Protein AF-A0A554I7B8-F1 (afdb_monomer_lite)

pLDDT: mean 95.06, std 3.15, range [73.38, 98.38]

Foldseek 3Di:
DVVQLVVLLVQLVVLLVVLVVQVVCLLVVVDFADAPVSNVVSLVSNVVSLVSNVVVVCVVCVVVVVLLVPQPLSVQLVVLSVLLVVLSVQCVVLNVDRHPGGNVPDDPVSNVSVVVSSVSNVCSSVSNVVSVVVSVD

Structure (mmCIF, N/CA/C/O backbone):
data_AF-A0A554I7B8-F1
#
_entry.id   AF-A0A554I7B8-F1
#
loop_
_atom_site.group_PDB
_atom_site.id
_atom_site.type_symbol
_atom_site.label_atom_id
_atom_site.label_alt_id
_atom_site.label_comp_id
_atom_site.label_asym_id
_atom_site.label_entity_id
_atom_site.label_seq_id
_atom_site.pdbx_PDB_ins_code
_atom_site.Cartn_x
_atom_site.Cartn_y
_atom_site.Cartn_z
_atom_site.occupancy
_atom_site.B_iso_or_equiv
_atom_site.auth_seq_id
_atom_site.auth_comp_id
_atom_site.auth_asym_id
_atom_site.auth_atom_id
_atom_site.pdbx_PDB_model_num
ATOM 1 N N . MET A 1 1 ? 15.725 9.370 -10.302 1.00 91.69 1 MET A N 1
ATOM 2 C CA . MET A 1 1 ? 14.362 8.805 -10.159 1.00 91.69 1 MET A CA 1
ATOM 3 C C . MET A 1 1 ? 14.338 7.511 -9.365 1.00 91.69 1 MET A C 1
ATOM 5 O O . MET A 1 1 ? 13.540 7.430 -8.446 1.00 91.69 1 MET A O 1
ATOM 9 N N . PHE A 1 2 ? 15.234 6.553 -9.630 1.00 93.25 2 PHE A N 1
ATOM 10 C CA . PHE A 1 2 ? 15.284 5.285 -8.887 1.00 93.25 2 PHE A CA 1
ATOM 11 C C . PHE A 1 2 ? 15.361 5.458 -7.360 1.00 93.25 2 PHE A C 1
ATOM 13 O O . PHE A 1 2 ? 14.484 4.987 -6.650 1.00 93.25 2 PHE A O 1
ATOM 20 N N . TRP A 1 3 ? 16.338 6.216 -6.851 1.00 96.12 3 TRP A N 1
ATOM 21 C CA . TRP A 1 3 ? 16.478 6.429 -5.403 1.00 96.12 3 TRP A CA 1
ATOM 22 C C . TRP A 1 3 ? 15.266 7.103 -4.762 1.00 96.12 3 TRP A C 1
ATOM 24 O O . TRP A 1 3 ? 14.850 6.709 -3.680 1.00 96.12 3 TRP A O 1
ATOM 34 N N . VAL A 1 4 ? 14.658 8.069 -5.456 1.00 96.69 4 VAL A N 1
ATOM 35 C CA . VAL A 1 4 ? 13.427 8.719 -4.988 1.00 96.69 4 VAL A CA 1
ATOM 36 C C . VAL A 1 4 ? 12.298 7.692 -4.886 1.00 96.69 4 VAL A C 1
ATOM 38 O O . VAL A 1 4 ? 11.616 7.656 -3.872 1.00 96.69 4 VAL A O 1
ATOM 41 N N . HIS A 1 5 ? 12.160 6.802 -5.874 1.00 96.56 5 HIS A N 1
ATOM 42 C CA . HIS A 1 5 ? 11.180 5.714 -5.845 1.00 96.56 5 HIS A CA 1
ATOM 43 C C . HIS A 1 5 ? 11.390 4.777 -4.644 1.00 96.56 5 HIS A C 1
ATOM 45 O O . HIS A 1 5 ? 10.437 4.457 -3.941 1.00 96.56 5 HIS A O 1
ATOM 51 N N . ILE A 1 6 ? 12.638 4.385 -4.362 1.00 96.12 6 ILE A N 1
ATOM 52 C CA . ILE A 1 6 ? 12.968 3.527 -3.213 1.00 96.12 6 ILE A CA 1
ATOM 53 C C . ILE A 1 6 ? 12.687 4.231 -1.882 1.00 96.12 6 ILE A C 1
ATOM 55 O O . ILE A 1 6 ? 12.101 3.630 -0.985 1.00 96.12 6 ILE A O 1
ATOM 59 N N . ILE A 1 7 ? 13.036 5.512 -1.752 1.00 97.69 7 ILE A N 1
ATOM 60 C CA . ILE A 1 7 ? 12.723 6.295 -0.550 1.00 97.69 7 ILE A CA 1
ATOM 61 C C . ILE A 1 7 ? 11.205 6.400 -0.363 1.00 97.69 7 ILE A C 1
ATOM 63 O O . ILE A 1 7 ? 10.716 6.183 0.743 1.00 97.69 7 ILE A O 1
ATOM 67 N N . SER A 1 8 ? 10.446 6.667 -1.431 1.00 97.12 8 SER A N 1
ATOM 68 C CA . SER A 1 8 ? 8.979 6.682 -1.386 1.00 97.12 8 SER A CA 1
ATOM 69 C C . SER A 1 8 ? 8.393 5.322 -0.999 1.00 97.12 8 SER A C 1
ATOM 71 O O . SER A 1 8 ? 7.396 5.282 -0.277 1.00 97.12 8 SER A O 1
ATOM 73 N N . LEU A 1 9 ? 9.013 4.215 -1.424 1.00 96.62 9 LEU A N 1
ATOM 74 C CA . LEU A 1 9 ? 8.604 2.859 -1.052 1.00 96.62 9 LEU A CA 1
ATOM 75 C C . LEU A 1 9 ? 8.817 2.612 0.440 1.00 96.62 9 LEU A C 1
ATOM 77 O O . LEU A 1 9 ? 7.886 2.193 1.121 1.00 96.62 9 LEU A O 1
ATOM 81 N N . ILE A 1 10 ? 10.013 2.916 0.952 1.00 97.38 10 ILE A N 1
ATOM 82 C CA . ILE A 1 10 ? 10.348 2.767 2.375 1.00 97.38 10 ILE A CA 1
ATOM 83 C C . ILE A 1 10 ? 9.420 3.638 3.225 1.00 97.38 10 ILE A C 1
ATOM 85 O O . ILE A 1 10 ? 8.836 3.155 4.192 1.00 97.38 10 ILE A O 1
ATOM 89 N N . PHE A 1 11 ? 9.234 4.901 2.836 1.00 98.00 11 PHE A N 1
ATOM 90 C CA . PHE A 1 11 ? 8.318 5.820 3.503 1.00 98.00 11 PHE A CA 1
ATOM 91 C C . PHE A 1 11 ? 6.892 5.258 3.560 1.00 98.00 11 PHE A C 1
ATOM 93 O O . PHE A 1 11 ? 6.314 5.171 4.643 1.00 98.00 11 PHE A O 1
ATOM 100 N N . SER A 1 12 ? 6.349 4.822 2.418 1.00 97.06 12 SER A N 1
ATOM 101 C CA . SER A 1 12 ? 5.004 4.237 2.351 1.00 97.06 12 SER A CA 1
ATOM 102 C C . SER A 1 12 ? 4.909 2.994 3.234 1.00 97.06 12 SER A C 1
ATOM 104 O O . SER A 1 12 ? 3.985 2.886 4.033 1.00 97.06 12 SER A O 1
ATOM 106 N N . GLY A 1 13 ? 5.901 2.100 3.161 1.00 96.25 13 GLY A N 1
ATOM 107 C CA . GLY A 1 13 ? 5.981 0.894 3.984 1.00 96.25 13 GLY A CA 1
ATOM 108 C C . GLY A 1 13 ? 5.931 1.195 5.483 1.00 96.25 13 GLY A C 1
ATOM 109 O O . GLY A 1 13 ? 5.135 0.594 6.199 1.00 96.25 13 GLY A O 1
ATOM 110 N N . CYS A 1 14 ? 6.705 2.175 5.957 1.00 97.81 14 CYS A N 1
ATOM 111 C CA . CYS A 1 14 ? 6.686 2.602 7.359 1.00 97.81 14 CYS A CA 1
ATOM 112 C C . CYS A 1 14 ? 5.311 3.134 7.795 1.00 97.81 14 CYS A C 1
ATOM 114 O O . CYS A 1 14 ? 4.839 2.806 8.888 1.00 97.81 14 CYS A O 1
ATOM 116 N N . VAL A 1 15 ? 4.658 3.937 6.949 1.00 97.56 15 VAL A N 1
ATOM 117 C CA . VAL A 1 15 ? 3.312 4.470 7.215 1.00 97.56 15 VAL A CA 1
ATOM 1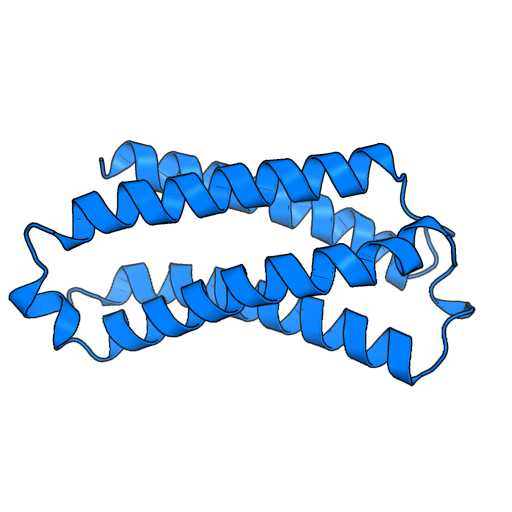18 C C . VAL A 1 15 ? 2.290 3.335 7.301 1.00 97.56 15 VAL A C 1
ATOM 120 O O . VAL A 1 15 ? 1.521 3.285 8.259 1.00 97.56 15 VAL A O 1
ATOM 123 N N . ILE A 1 16 ? 2.316 2.398 6.350 1.00 95.69 16 ILE A N 1
ATOM 124 C CA . ILE A 1 16 ? 1.386 1.262 6.286 1.00 95.69 16 ILE A CA 1
ATOM 125 C C . ILE A 1 16 ? 1.561 0.352 7.496 1.00 95.69 16 ILE A C 1
ATOM 127 O O . ILE A 1 16 ? 0.584 0.058 8.170 1.00 95.69 16 ILE A O 1
ATOM 131 N N . VAL A 1 17 ? 2.796 -0.031 7.836 1.00 96.25 17 VAL A N 1
ATOM 132 C CA . VAL A 1 17 ? 3.070 -0.872 9.015 1.00 96.25 17 VAL A CA 1
ATOM 133 C C . VAL A 1 17 ? 2.576 -0.199 10.298 1.00 96.25 17 VAL A C 1
ATOM 135 O O . VAL A 1 17 ? 2.004 -0.858 11.167 1.00 96.25 17 VAL A O 1
ATOM 138 N N . SER A 1 18 ? 2.744 1.121 10.411 1.00 96.88 18 SER A N 1
ATOM 139 C CA . SER A 1 18 ? 2.254 1.887 11.563 1.00 96.88 18 SER A CA 1
ATOM 140 C C . SER A 1 18 ? 0.722 1.914 11.636 1.00 96.88 18 SER A C 1
ATOM 142 O O . SER A 1 18 ? 0.152 1.756 12.719 1.00 96.88 18 SER A O 1
ATOM 144 N N . ALA A 1 19 ? 0.052 2.087 10.494 1.00 95.50 19 ALA A N 1
ATOM 145 C CA . ALA A 1 19 ? -1.404 2.069 10.395 1.00 95.50 19 ALA A CA 1
ATOM 146 C C . ALA A 1 19 ? -1.982 0.672 10.681 1.00 95.50 19 ALA A C 1
ATOM 148 O O . ALA A 1 19 ? -2.917 0.541 11.473 1.00 95.50 19 ALA A O 1
ATOM 149 N N . ASP A 1 20 ? -1.382 -0.373 10.109 1.00 94.81 20 ASP A N 1
ATOM 150 C CA . ASP A 1 20 ? -1.783 -1.768 10.295 1.00 94.81 20 ASP A CA 1
ATOM 151 C C . ASP A 1 20 ? -1.583 -2.215 11.742 1.00 94.81 20 ASP A C 1
ATOM 153 O O . ASP A 1 20 ? -2.424 -2.924 12.291 1.00 94.81 20 ASP A O 1
ATOM 157 N N . HIS A 1 21 ? -0.523 -1.756 12.412 1.00 95.56 21 HIS A N 1
ATOM 158 C CA . HIS A 1 21 ? -0.342 -2.006 13.839 1.00 95.56 21 HIS A CA 1
ATOM 159 C C . HIS A 1 21 ? -1.510 -1.445 14.668 1.00 95.56 21 HIS A C 1
ATOM 161 O O . HIS A 1 21 ? -2.054 -2.142 15.528 1.00 95.56 21 HIS A O 1
ATOM 167 N N . ASP A 1 22 ? -1.941 -0.208 14.397 1.00 95.06 22 ASP A N 1
ATOM 168 C CA . ASP A 1 22 ? -3.104 0.380 15.069 1.00 95.06 22 ASP A CA 1
ATOM 169 C C . ASP A 1 22 ? -4.398 -0.377 14.749 1.00 95.06 22 ASP A C 1
ATOM 171 O O . ASP A 1 22 ? -5.169 -0.677 15.667 1.00 95.06 22 ASP A O 1
ATOM 175 N N . ALA A 1 23 ? -4.609 -0.742 13.482 1.00 93.94 23 ALA A N 1
ATOM 176 C CA . ALA A 1 23 ? -5.755 -1.536 13.059 1.00 93.94 23 ALA A CA 1
ATOM 177 C C . ALA A 1 23 ? -5.782 -2.906 13.756 1.00 93.94 23 ALA A C 1
ATOM 179 O O . ALA A 1 23 ? -6.817 -3.305 14.280 1.00 93.94 23 ALA A O 1
ATOM 180 N N . LEU A 1 24 ? -4.645 -3.600 13.856 1.00 94.75 24 LEU A N 1
ATOM 181 C CA . LEU A 1 24 ? -4.527 -4.889 14.542 1.00 94.75 24 LEU A CA 1
ATOM 182 C C . LEU A 1 24 ? -4.833 -4.787 16.037 1.00 94.75 24 LEU A C 1
ATOM 184 O O . LEU A 1 24 ? -5.461 -5.689 16.594 1.00 94.75 24 LEU A O 1
ATOM 188 N N . LEU A 1 25 ? -4.411 -3.709 16.704 1.00 95.81 25 LEU A N 1
ATOM 189 C CA . LEU A 1 25 ? -4.769 -3.476 18.104 1.00 95.81 25 LEU A CA 1
ATOM 190 C C . LEU A 1 25 ? -6.281 -3.302 18.277 1.00 95.81 25 LEU A C 1
ATOM 192 O O . LEU A 1 25 ? -6.848 -3.858 19.216 1.00 95.81 25 LEU A O 1
ATOM 196 N N . TRP A 1 26 ? -6.934 -2.586 17.363 1.00 96.31 26 TRP A N 1
ATOM 197 C CA . TRP A 1 26 ? -8.387 -2.415 17.368 1.00 96.31 26 TRP A CA 1
ATOM 198 C C . TRP A 1 26 ? -9.139 -3.714 17.044 1.00 96.31 26 TRP A C 1
ATOM 200 O O . TRP A 1 26 ? -10.046 -4.096 17.779 1.00 96.31 26 TRP A O 1
ATOM 210 N N . LEU A 1 27 ? -8.702 -4.470 16.031 1.00 93.94 27 LEU A N 1
ATOM 211 C CA . LEU A 1 27 ? -9.268 -5.781 15.684 1.00 93.94 27 LEU A CA 1
ATOM 212 C C . LEU A 1 27 ? -9.184 -6.781 16.848 1.00 93.94 27 LEU A C 1
ATOM 214 O O . LEU A 1 27 ? -10.090 -7.586 17.049 1.00 93.94 27 LEU A O 1
ATOM 218 N N . ARG A 1 28 ? -8.102 -6.724 17.635 1.00 94.00 28 ARG A N 1
ATOM 219 C CA . ARG A 1 28 ? -7.900 -7.560 18.831 1.00 94.00 28 ARG A CA 1
ATOM 220 C C . ARG A 1 28 ? -8.681 -7.077 20.059 1.00 94.00 28 ARG A C 1
ATOM 222 O O . ARG A 1 28 ? -8.545 -7.688 21.114 1.00 94.00 28 ARG A O 1
ATOM 229 N N . GLY A 1 29 ? -9.424 -5.973 19.962 1.00 92.69 29 GLY A N 1
ATOM 230 C CA . GLY A 1 29 ? -10.123 -5.361 21.096 1.00 92.69 29 GLY A CA 1
ATOM 231 C C . GLY A 1 29 ? -9.195 -4.707 22.125 1.00 92.69 29 GLY A C 1
ATOM 232 O O . GLY A 1 29 ? -9.635 -4.367 23.214 1.00 92.69 29 GLY A O 1
ATOM 233 N N . LYS A 1 30 ? -7.906 -4.510 21.805 1.00 94.12 30 LYS A N 1
ATOM 234 C CA . LYS A 1 30 ? -6.964 -3.773 22.672 1.00 94.12 30 LYS A CA 1
ATOM 235 C C . LYS A 1 30 ? -7.159 -2.256 22.588 1.00 94.12 30 LYS A C 1
ATOM 237 O O . LYS A 1 30 ? -6.621 -1.524 23.414 1.00 94.12 30 LYS A O 1
ATOM 242 N N . LYS A 1 31 ? -7.885 -1.788 21.572 1.00 93.62 31 LYS A N 1
ATOM 243 C CA . LYS A 1 31 ? -8.368 -0.414 21.421 1.00 93.62 31 LYS A CA 1
ATOM 244 C C . LYS A 1 31 ? -9.852 -0.466 21.079 1.00 93.62 31 LYS A C 1
ATOM 246 O O . LYS A 1 31 ? -10.219 -1.155 20.132 1.00 93.62 31 LYS A O 1
ATOM 251 N N . GLU A 1 32 ? -10.671 0.283 21.810 1.00 93.31 32 GLU A N 1
ATOM 252 C CA . GLU A 1 32 ? -12.107 0.398 21.521 1.00 93.31 32 GLU A CA 1
ATOM 253 C C . GLU A 1 32 ? -12.348 1.141 20.206 1.00 93.31 32 GLU A C 1
ATOM 255 O O . GLU A 1 32 ? -13.116 0.693 19.367 1.00 93.31 32 GLU A O 1
ATOM 260 N N . THR A 1 33 ? -11.642 2.241 19.965 1.00 95.88 33 THR A N 1
ATOM 261 C CA . THR A 1 33 ? -11.720 2.997 18.709 1.00 95.88 33 THR A CA 1
ATOM 262 C C . THR A 1 33 ? -10.335 3.470 18.285 1.00 95.88 33 THR A C 1
ATOM 264 O O . THR A 1 33 ? -9.385 3.504 19.076 1.00 95.88 33 THR A O 1
ATOM 267 N N . LEU A 1 34 ? -10.197 3.814 17.007 1.00 95.19 34 LEU A N 1
ATOM 268 C CA . LEU A 1 34 ? -8.989 4.434 16.476 1.00 95.19 34 LEU A CA 1
ATOM 269 C C . LEU A 1 34 ? -9.054 5.955 16.606 1.00 95.19 34 LEU A C 1
ATOM 271 O O . LEU A 1 34 ? -10.096 6.569 16.389 1.00 95.19 34 LEU A O 1
ATOM 275 N N . ASN A 1 35 ? -7.910 6.574 16.910 1.00 96.19 35 ASN A N 1
ATOM 276 C CA . ASN A 1 35 ? -7.799 8.028 16.977 1.00 96.19 35 ASN A CA 1
ATOM 277 C C . ASN A 1 35 ? -8.053 8.641 15.578 1.00 96.19 35 ASN A C 1
ATOM 279 O O . ASN A 1 35 ? -7.288 8.340 14.655 1.00 96.19 35 ASN A O 1
ATOM 283 N N . PRO A 1 36 ? -9.068 9.513 15.414 1.00 95.12 36 PRO A N 1
ATOM 284 C CA . PRO A 1 36 ? -9.433 10.076 14.117 1.00 95.12 36 PRO A CA 1
ATOM 285 C C . PRO A 1 36 ? -8.299 10.807 13.402 1.00 95.12 36 PRO A C 1
ATOM 287 O O . PRO A 1 36 ? -8.060 10.541 12.226 1.00 95.12 36 PRO A O 1
ATOM 290 N N . SER A 1 37 ? -7.570 11.665 14.119 1.00 96.19 37 SER A N 1
ATOM 291 C CA . SER A 1 37 ? -6.474 12.460 13.560 1.00 96.19 37 SER A CA 1
ATOM 292 C C . SER A 1 37 ? -5.319 11.580 13.090 1.00 96.19 37 SER A C 1
ATOM 294 O O . SER A 1 37 ? -4.732 11.845 12.047 1.00 96.19 37 SER A O 1
ATOM 296 N N . ARG A 1 38 ? -5.005 10.497 13.817 1.00 96.00 38 ARG A N 1
ATOM 297 C CA . ARG A 1 38 ? -3.980 9.531 13.382 1.00 96.00 38 ARG A CA 1
ATOM 298 C C . ARG A 1 38 ? -4.409 8.755 12.144 1.00 96.00 38 ARG A C 1
ATOM 300 O O . ARG A 1 38 ? -3.601 8.580 11.240 1.00 96.00 38 ARG A O 1
ATOM 307 N N . VAL A 1 39 ? -5.660 8.298 12.100 1.00 96.06 39 VAL A N 1
ATOM 308 C CA . VAL A 1 39 ? -6.204 7.572 10.941 1.00 96.06 39 VAL A CA 1
ATOM 309 C C . VAL A 1 39 ? -6.184 8.457 9.696 1.00 96.06 39 VAL A C 1
ATOM 311 O O . VAL A 1 39 ? -5.745 8.013 8.639 1.00 96.06 39 VAL A O 1
ATOM 314 N N . GLU A 1 40 ? -6.609 9.713 9.825 1.00 95.88 40 GLU A N 1
ATOM 315 C CA . GLU A 1 40 ? -6.578 10.688 8.734 1.00 95.88 40 GLU A CA 1
ATOM 316 C C . GLU A 1 40 ? -5.146 11.009 8.295 1.00 95.88 40 GLU A C 1
ATOM 318 O O . GLU A 1 40 ? -4.850 10.965 7.102 1.00 95.88 40 GLU A O 1
ATOM 323 N N . LEU A 1 41 ? -4.233 11.228 9.246 1.00 97.06 41 LEU A N 1
ATOM 324 C CA . LEU A 1 41 ? -2.820 11.440 8.950 1.00 97.06 41 LEU A CA 1
ATOM 325 C C . LEU A 1 41 ? -2.232 10.262 8.167 1.00 97.06 41 LEU A C 1
ATOM 327 O O . LEU A 1 41 ? -1.635 10.471 7.117 1.00 97.06 41 LEU A O 1
ATOM 331 N N . PHE A 1 42 ? -2.419 9.021 8.627 1.00 97.00 42 PHE A N 1
ATOM 332 C CA . PHE A 1 42 ? -1.917 7.848 7.907 1.00 97.00 42 PHE A CA 1
ATOM 333 C C . PHE A 1 42 ? -2.543 7.701 6.525 1.00 97.00 42 PHE A C 1
ATOM 335 O O . PHE A 1 42 ? -1.840 7.337 5.584 1.00 97.00 42 PHE A O 1
ATOM 342 N N . HIS A 1 43 ? -3.829 8.020 6.376 1.00 96.25 43 HIS A N 1
ATOM 343 C CA . HIS A 1 43 ? -4.490 8.003 5.078 1.00 96.25 43 HIS A CA 1
ATOM 344 C C . HIS A 1 43 ? -3.851 9.004 4.104 1.00 96.25 43 HIS A C 1
ATOM 346 O O . HIS A 1 43 ? -3.489 8.631 2.988 1.00 96.25 43 HIS A O 1
ATOM 352 N N . ILE A 1 44 ? -3.630 10.245 4.549 1.00 97.56 44 ILE A N 1
ATOM 353 C CA . ILE A 1 44 ? -2.973 11.295 3.759 1.00 97.56 44 ILE A CA 1
ATOM 354 C C . ILE A 1 44 ? -1.532 10.900 3.420 1.00 97.56 44 ILE A C 1
ATOM 356 O O . ILE A 1 44 ? -1.135 10.964 2.259 1.00 97.56 44 ILE A O 1
ATOM 360 N N . LEU A 1 45 ? -0.747 10.448 4.403 1.00 98.12 45 LEU A N 1
ATOM 361 C CA . LEU A 1 45 ? 0.644 10.041 4.182 1.00 98.12 45 LEU A CA 1
ATOM 362 C C . LEU A 1 45 ? 0.743 8.842 3.227 1.00 98.12 45 LEU A C 1
ATOM 364 O O . LEU A 1 45 ? 1.634 8.814 2.379 1.00 98.12 45 LEU A O 1
ATOM 368 N N . THR A 1 46 ? -0.193 7.891 3.305 1.00 97.06 46 THR A N 1
ATOM 369 C CA . THR A 1 46 ? -0.269 6.761 2.365 1.00 97.06 46 THR A CA 1
ATOM 370 C C . THR A 1 46 ? -0.544 7.254 0.947 1.00 97.06 46 THR A C 1
ATOM 372 O O . THR A 1 46 ? 0.124 6.814 0.015 1.00 97.06 46 THR A O 1
ATOM 375 N N . TRP A 1 47 ? -1.464 8.207 0.768 1.00 98.06 47 TRP A N 1
ATOM 376 C CA . TRP A 1 47 ? -1.727 8.814 -0.540 1.00 98.06 47 TRP A CA 1
ATOM 377 C C . TRP A 1 47 ? -0.534 9.590 -1.087 1.00 98.06 47 TRP A C 1
ATOM 379 O O . TRP A 1 47 ? -0.226 9.462 -2.272 1.00 98.06 47 TRP A O 1
ATOM 389 N N . ILE A 1 48 ? 0.164 10.354 -0.245 1.00 98.31 48 ILE A N 1
ATOM 390 C CA . ILE A 1 48 ? 1.392 11.061 -0.632 1.00 98.31 48 ILE A CA 1
ATOM 391 C C . ILE A 1 48 ? 2.443 10.052 -1.108 1.00 98.31 48 ILE A C 1
ATOM 393 O O . ILE A 1 48 ? 3.000 10.208 -2.195 1.00 98.31 48 ILE A O 1
ATOM 397 N N . GLY A 1 49 ? 2.677 8.992 -0.331 1.00 97.75 49 GLY A N 1
ATOM 398 C CA . GLY A 1 49 ? 3.637 7.941 -0.660 1.00 97.75 49 GLY A CA 1
ATOM 399 C C . GLY A 1 49 ? 3.288 7.191 -1.948 1.00 97.75 49 GLY A C 1
ATOM 400 O O . GLY A 1 49 ? 4.126 7.076 -2.844 1.00 97.75 49 GLY A O 1
ATOM 401 N N . LEU A 1 50 ? 2.032 6.758 -2.091 1.00 97.69 50 LEU A N 1
ATOM 402 C CA . LEU A 1 50 ? 1.537 6.067 -3.282 1.00 97.69 50 LEU A CA 1
ATOM 403 C C . LEU A 1 50 ? 1.607 6.957 -4.530 1.00 97.69 50 LEU A C 1
ATOM 405 O O . LEU A 1 50 ? 2.053 6.509 -5.584 1.00 97.69 50 LEU A O 1
ATOM 409 N N . THR A 1 51 ? 1.237 8.233 -4.412 1.00 98.31 51 THR A N 1
ATOM 410 C CA . THR A 1 51 ? 1.325 9.194 -5.522 1.00 98.31 51 THR A CA 1
ATOM 411 C C . THR A 1 51 ? 2.777 9.412 -5.941 1.00 98.31 51 THR A C 1
ATOM 413 O O . THR A 1 51 ? 3.090 9.364 -7.131 1.00 98.31 51 THR A O 1
ATOM 416 N N . ALA A 1 52 ? 3.691 9.575 -4.980 1.00 98.19 52 ALA A N 1
ATOM 417 C CA . ALA A 1 52 ? 5.119 9.692 -5.262 1.00 98.19 52 ALA A CA 1
ATOM 418 C C . ALA A 1 52 ? 5.669 8.433 -5.956 1.00 98.19 52 ALA A C 1
ATOM 420 O O . ALA A 1 52 ? 6.426 8.548 -6.923 1.00 98.19 52 ALA A O 1
ATOM 421 N N . LEU A 1 53 ? 5.248 7.238 -5.528 1.00 98.00 53 LEU A N 1
ATOM 422 C CA . LEU A 1 53 ? 5.601 5.968 -6.169 1.00 98.00 53 LEU A CA 1
ATOM 423 C C . LEU A 1 53 ? 5.086 5.869 -7.605 1.00 98.00 53 LEU A C 1
ATOM 425 O O . LEU A 1 53 ? 5.835 5.437 -8.479 1.00 98.00 53 LEU A O 1
ATOM 429 N N . ILE A 1 54 ? 3.850 6.294 -7.869 1.00 98.19 54 ILE A N 1
ATOM 430 C CA . ILE A 1 54 ? 3.269 6.296 -9.218 1.00 98.19 54 ILE A CA 1
ATOM 431 C C . ILE A 1 54 ? 4.032 7.263 -10.127 1.00 98.19 54 ILE A C 1
ATOM 433 O O . ILE A 1 54 ? 4.452 6.871 -11.214 1.00 98.19 54 ILE A O 1
ATOM 437 N N . ILE A 1 55 ? 4.272 8.498 -9.675 1.00 98.38 55 ILE A N 1
ATOM 438 C CA . ILE A 1 55 ? 4.986 9.516 -10.461 1.00 98.38 55 ILE A CA 1
ATOM 439 C C . ILE A 1 55 ? 6.409 9.045 -10.768 1.00 98.38 55 ILE A C 1
ATOM 441 O O . ILE A 1 55 ? 6.824 8.996 -11.924 1.00 98.38 55 ILE A O 1
ATOM 445 N N . THR A 1 56 ? 7.167 8.658 -9.743 1.00 97.88 56 THR A N 1
ATOM 446 C CA . THR A 1 56 ? 8.550 8.197 -9.932 1.00 97.88 56 THR A CA 1
ATOM 447 C C . THR A 1 56 ? 8.616 6.897 -10.733 1.00 97.88 56 THR A C 1
ATOM 449 O O . THR A 1 56 ? 9.500 6.749 -11.575 1.00 97.88 56 THR A O 1
ATOM 452 N N . GLY A 1 57 ? 7.659 5.986 -10.536 1.00 96.81 57 GLY A N 1
ATOM 453 C CA . GLY A 1 57 ? 7.517 4.750 -11.301 1.00 96.81 57 GLY A CA 1
ATOM 454 C C . GLY A 1 57 ? 7.231 5.007 -12.778 1.00 96.81 57 GLY A C 1
ATOM 455 O O . GLY A 1 57 ? 7.820 4.348 -13.629 1.00 96.81 57 GLY A O 1
ATOM 456 N N . PHE A 1 58 ? 6.419 6.016 -13.103 1.00 97.62 58 PHE A N 1
ATOM 457 C CA . PHE A 1 58 ? 6.185 6.442 -14.482 1.00 97.62 58 PHE A CA 1
ATOM 458 C C . PHE A 1 58 ? 7.479 6.911 -15.163 1.00 97.62 58 PHE A C 1
ATOM 460 O O . PHE A 1 58 ? 7.775 6.487 -16.281 1.00 97.62 58 PHE A O 1
ATOM 467 N N . PHE A 1 59 ? 8.302 7.712 -14.478 1.00 97.88 59 PHE A N 1
ATOM 468 C CA . PHE A 1 59 ? 9.605 8.129 -15.013 1.00 97.88 59 PHE A CA 1
ATOM 469 C C . PHE A 1 59 ? 10.578 6.957 -15.212 1.00 97.88 59 PHE A C 1
ATOM 471 O O . PHE A 1 59 ? 11.390 6.999 -16.135 1.00 97.88 59 PHE A O 1
ATOM 478 N N . LEU A 1 60 ? 10.506 5.915 -14.377 1.00 95.25 60 LEU A N 1
ATOM 479 C CA . LEU A 1 60 ? 11.284 4.682 -14.562 1.00 95.25 60 LEU A CA 1
ATOM 480 C C . LEU A 1 60 ? 10.744 3.821 -15.714 1.00 95.25 60 LEU A C 1
ATOM 482 O O . LEU A 1 60 ? 11.518 3.207 -16.443 1.00 95.25 60 LEU A O 1
ATOM 486 N N . PHE A 1 61 ? 9.426 3.801 -15.899 1.00 96.12 61 PHE A N 1
ATOM 487 C CA . PHE A 1 61 ? 8.746 3.063 -16.958 1.00 96.12 61 PHE A CA 1
ATOM 488 C C . PHE A 1 61 ? 9.002 3.657 -18.348 1.00 96.12 61 PHE A C 1
ATOM 490 O O . PHE A 1 61 ? 9.271 2.918 -19.293 1.00 96.12 61 PHE A O 1
ATOM 497 N N . TYR A 1 62 ? 8.937 4.983 -18.484 1.00 96.94 62 TYR A N 1
ATOM 498 C CA . TYR A 1 62 ? 8.968 5.680 -19.772 1.00 96.94 62 TYR A CA 1
ATOM 499 C C . TYR A 1 62 ? 10.110 5.267 -20.730 1.00 96.94 62 TYR A C 1
ATOM 501 O O . TYR A 1 62 ? 9.813 5.000 -21.905 1.00 96.94 62 TYR A O 1
ATOM 509 N N . PRO A 1 63 ? 11.385 5.163 -20.290 1.00 96.25 63 PRO A N 1
ATOM 510 C CA . PRO A 1 63 ? 12.474 4.738 -21.173 1.00 96.25 63 PRO A CA 1
ATOM 511 C C . PRO A 1 63 ? 12.361 3.270 -21.614 1.00 96.25 63 PRO A C 1
ATOM 513 O O . PRO A 1 63 ? 12.727 2.951 -22.741 1.00 96.25 63 PRO A O 1
ATOM 516 N N . ALA A 1 64 ? 11.808 2.387 -20.777 1.00 94.44 64 ALA A N 1
ATOM 517 C CA . ALA A 1 64 ? 11.704 0.946 -21.034 1.00 94.44 64 ALA A CA 1
ATOM 518 C C . ALA A 1 64 ? 10.295 0.490 -21.470 1.00 94.44 64 ALA A C 1
ATOM 520 O O . ALA A 1 64 ? 10.026 -0.708 -21.572 1.00 94.44 64 ALA A O 1
ATOM 521 N N . ARG A 1 65 ? 9.381 1.426 -21.757 1.00 96.25 65 ARG A N 1
ATOM 522 C CA . ARG A 1 65 ? 7.946 1.158 -21.975 1.00 96.25 65 ARG A CA 1
ATOM 523 C C . ARG A 1 65 ? 7.649 0.070 -23.011 1.00 96.25 65 ARG A C 1
ATOM 525 O O . ARG A 1 65 ? 6.768 -0.752 -22.791 1.00 96.25 65 ARG A O 1
ATOM 532 N N . ASN A 1 66 ? 8.401 0.029 -24.114 1.00 95.31 66 ASN A N 1
ATOM 533 C CA . ASN A 1 66 ? 8.173 -0.925 -25.208 1.00 95.31 66 ASN A CA 1
ATOM 534 C C . ASN A 1 66 ? 8.418 -2.380 -24.781 1.00 95.31 66 ASN A C 1
ATOM 536 O O . ASN A 1 66 ? 7.796 -3.292 -25.325 1.00 95.31 66 ASN A O 1
ATOM 540 N N . PHE A 1 67 ? 9.324 -2.578 -23.821 1.00 94.69 67 PHE A N 1
ATOM 541 C CA . PHE A 1 67 ? 9.595 -3.867 -23.196 1.00 94.69 67 PHE A CA 1
ATOM 542 C C . PHE A 1 67 ? 8.581 -4.139 -22.078 1.00 94.69 67 PHE A C 1
ATOM 544 O O . PHE A 1 67 ? 7.898 -5.159 -22.090 1.00 94.69 67 PHE A O 1
ATOM 551 N N . LEU A 1 68 ? 8.413 -3.180 -21.163 1.00 94.56 68 LEU A N 1
ATOM 552 C CA . LEU A 1 68 ? 7.603 -3.353 -19.956 1.00 94.56 68 LEU A CA 1
ATOM 553 C C . LEU A 1 68 ? 6.120 -3.613 -20.245 1.00 94.56 68 LEU A C 1
ATOM 555 O O . LEU A 1 68 ? 5.535 -4.477 -19.607 1.00 94.56 68 LEU A O 1
ATOM 559 N N . ILE A 1 69 ? 5.513 -2.950 -21.237 1.00 95.31 69 ILE A N 1
ATOM 560 C CA . ILE A 1 69 ? 4.094 -3.173 -21.590 1.00 95.31 69 ILE A CA 1
ATOM 561 C C . ILE A 1 69 ? 3.832 -4.627 -22.023 1.00 95.31 69 ILE A C 1
ATOM 563 O O . ILE A 1 69 ? 2.716 -5.118 -21.883 1.00 95.31 69 ILE A O 1
ATOM 567 N N . LYS A 1 70 ? 4.850 -5.326 -22.538 1.00 95.50 70 LYS A N 1
ATOM 568 C CA . LYS A 1 70 ? 4.739 -6.724 -22.975 1.00 95.50 70 LYS A CA 1
ATOM 569 C C . LYS A 1 70 ? 5.058 -7.726 -21.864 1.00 95.50 70 LYS A C 1
ATOM 571 O O . LYS A 1 70 ? 4.796 -8.909 -22.049 1.00 95.50 70 LYS A O 1
ATOM 576 N N . SER A 1 71 ? 5.619 -7.278 -20.739 1.00 95.44 71 SER A N 1
ATOM 577 C CA . SER A 1 71 ? 5.980 -8.144 -19.615 1.00 95.44 71 SER A CA 1
ATOM 578 C C . SER A 1 71 ? 4.733 -8.495 -18.791 1.00 95.44 71 SER A C 1
ATOM 580 O O . SER A 1 71 ? 4.122 -7.597 -18.199 1.00 95.44 71 SER A O 1
ATOM 582 N N . PRO A 1 72 ? 4.353 -9.785 -18.680 1.00 95.62 72 PRO A N 1
ATOM 583 C CA . PRO A 1 72 ? 3.241 -10.203 -17.825 1.00 95.62 72 PRO A CA 1
ATOM 584 C C . PRO A 1 72 ? 3.449 -9.815 -16.357 1.00 95.62 72 PRO A C 1
ATOM 586 O O . PRO A 1 72 ? 2.495 -9.462 -15.665 1.00 95.62 72 PRO A O 1
ATOM 589 N N . ILE A 1 73 ? 4.703 -9.818 -15.893 1.00 96.12 73 ILE A N 1
ATOM 590 C CA . ILE A 1 73 ? 5.072 -9.447 -14.522 1.00 96.12 73 ILE A CA 1
ATOM 591 C C . ILE A 1 73 ? 4.835 -7.950 -14.295 1.00 96.12 73 ILE A C 1
ATOM 593 O O . ILE A 1 73 ? 4.288 -7.560 -13.262 1.00 96.12 73 ILE A O 1
ATOM 597 N N . PHE A 1 74 ? 5.170 -7.103 -15.275 1.00 96.31 74 PHE A N 1
ATOM 598 C CA . PHE A 1 74 ? 4.856 -5.676 -15.205 1.00 96.31 74 PHE A CA 1
ATOM 599 C C . PHE A 1 74 ? 3.342 -5.429 -15.185 1.00 96.31 74 PHE A C 1
ATOM 601 O O . PHE A 1 74 ? 2.867 -4.637 -14.372 1.00 96.31 74 PHE A O 1
ATOM 608 N N . ILE A 1 75 ? 2.568 -6.137 -16.015 1.00 96.25 75 ILE A N 1
ATOM 609 C CA . ILE A 1 75 ? 1.099 -6.036 -16.015 1.00 96.25 75 ILE A CA 1
ATOM 610 C C . ILE A 1 75 ? 0.533 -6.427 -14.644 1.00 96.25 75 ILE A C 1
ATOM 612 O O . ILE A 1 75 ? -0.271 -5.686 -14.079 1.00 96.25 75 ILE A O 1
ATOM 616 N N . LEU A 1 76 ? 0.995 -7.541 -14.069 1.00 96.94 76 LEU A N 1
ATOM 617 C CA . LEU A 1 76 ? 0.589 -7.981 -12.734 1.00 96.94 76 LEU A CA 1
ATOM 618 C C . LEU A 1 76 ? 0.925 -6.936 -11.659 1.00 96.94 76 LEU A C 1
ATOM 620 O O . LEU A 1 76 ? 0.080 -6.621 -10.819 1.00 96.94 76 LEU A O 1
ATOM 624 N N . LYS A 1 77 ? 2.119 -6.331 -11.716 1.00 96.81 77 LYS A N 1
ATOM 625 C CA . LYS A 1 77 ? 2.493 -5.216 -10.834 1.00 96.81 77 LYS A CA 1
ATOM 626 C C . LYS A 1 77 ? 1.510 -4.051 -10.950 1.00 96.81 77 LYS A C 1
ATOM 628 O O . LYS A 1 77 ? 1.075 -3.514 -9.934 1.00 96.81 77 LYS A O 1
ATOM 633 N N . MET A 1 78 ? 1.137 -3.670 -12.171 1.00 97.88 78 MET A N 1
ATOM 634 C CA . MET A 1 78 ? 0.191 -2.576 -12.402 1.00 97.88 78 MET A CA 1
ATOM 635 C C . MET A 1 78 ? -1.222 -2.901 -11.905 1.00 97.88 78 MET A C 1
ATOM 637 O O . MET A 1 78 ? -1.901 -2.000 -11.416 1.00 97.88 78 MET A O 1
ATOM 641 N N . ILE A 1 79 ? -1.644 -4.170 -11.941 1.00 98.00 79 ILE A N 1
ATOM 642 C CA . ILE A 1 79 ? -2.900 -4.618 -11.318 1.00 98.00 79 ILE A CA 1
ATOM 643 C C . ILE A 1 79 ? -2.850 -4.404 -9.802 1.00 98.00 79 ILE A C 1
ATOM 645 O O . ILE A 1 79 ? -3.783 -3.827 -9.247 1.00 98.00 79 ILE A O 1
ATOM 649 N N . PHE A 1 80 ? -1.760 -4.784 -9.128 1.00 98.19 80 PHE A N 1
ATOM 650 C CA . PHE A 1 80 ? -1.610 -4.509 -7.694 1.00 98.19 80 PHE A CA 1
ATOM 651 C C . PHE A 1 80 ? -1.650 -3.009 -7.387 1.00 98.19 80 PHE A C 1
ATOM 653 O O . PHE A 1 80 ? -2.349 -2.594 -6.466 1.00 98.19 80 PHE A O 1
ATOM 660 N N . VAL A 1 81 ? -0.967 -2.178 -8.182 1.00 97.94 81 VAL A N 1
ATOM 661 C CA . VAL A 1 81 ? -1.023 -0.714 -8.028 1.00 97.94 81 VAL A CA 1
ATOM 662 C C . VAL A 1 81 ? -2.454 -0.193 -8.204 1.00 97.94 81 VAL A C 1
ATOM 664 O O . VAL A 1 81 ? -2.904 0.627 -7.407 1.00 97.94 81 VAL A O 1
ATOM 667 N N . ALA A 1 82 ? -3.200 -0.695 -9.190 1.00 98.12 82 ALA A N 1
ATOM 668 C CA . ALA A 1 82 ? -4.598 -0.319 -9.396 1.00 98.12 82 ALA A CA 1
ATOM 669 C C . ALA A 1 82 ? -5.491 -0.729 -8.211 1.00 98.12 82 ALA A C 1
ATOM 671 O O . ALA A 1 82 ? -6.320 0.067 -7.766 1.00 98.12 82 ALA A O 1
ATOM 672 N N . ILE A 1 83 ? -5.284 -1.929 -7.654 1.00 98.19 83 ILE A N 1
ATOM 673 C CA . ILE A 1 83 ? -5.983 -2.388 -6.446 1.00 98.19 83 ILE A CA 1
ATOM 674 C C . ILE A 1 83 ? -5.653 -1.480 -5.258 1.00 98.19 83 ILE A C 1
ATOM 676 O O . ILE A 1 83 ? -6.567 -1.108 -4.531 1.00 98.19 83 ILE A O 1
ATOM 680 N N . LEU A 1 84 ? -4.393 -1.071 -5.072 1.00 97.88 84 LEU A N 1
ATOM 681 C CA . LEU A 1 84 ? -4.002 -0.149 -3.998 1.00 97.88 84 LEU A CA 1
ATOM 682 C C . LEU A 1 84 ? -4.702 1.206 -4.112 1.00 97.88 84 LEU A C 1
ATOM 684 O O . LEU A 1 84 ? -5.235 1.703 -3.121 1.00 97.88 84 LEU A O 1
ATOM 688 N N . VAL A 1 85 ? -4.743 1.779 -5.317 1.00 97.88 85 VAL A N 1
ATOM 689 C CA . VAL A 1 85 ? -5.439 3.046 -5.585 1.00 97.88 85 VAL A CA 1
ATOM 690 C C . VAL A 1 85 ? -6.934 2.907 -5.287 1.00 97.88 85 VAL A C 1
ATOM 692 O O . VAL A 1 85 ? -7.487 3.708 -4.535 1.00 97.88 85 VAL A O 1
ATOM 695 N N . GLY A 1 86 ? -7.584 1.863 -5.811 1.00 97.38 86 GLY A N 1
ATOM 696 C CA . GLY A 1 86 ? -9.002 1.593 -5.556 1.00 97.38 86 GLY A CA 1
ATOM 697 C C . GLY A 1 86 ? -9.300 1.365 -4.071 1.00 97.38 86 GLY A C 1
ATOM 698 O O . GLY A 1 86 ? -10.229 1.954 -3.515 1.00 97.38 86 GLY A O 1
ATOM 699 N N . ASN A 1 87 ? -8.469 0.567 -3.400 1.00 96.31 87 ASN A N 1
ATOM 700 C CA . ASN A 1 87 ? -8.601 0.279 -1.978 1.00 96.31 87 ASN A CA 1
ATOM 701 C C . ASN A 1 87 ? -8.388 1.528 -1.113 1.00 96.31 87 ASN A C 1
ATOM 703 O O . ASN A 1 87 ? -9.039 1.652 -0.081 1.00 96.31 87 ASN A O 1
ATOM 707 N N . GLY A 1 88 ? -7.551 2.476 -1.548 1.00 94.88 88 GLY A N 1
ATOM 708 C CA . GLY A 1 88 ? -7.401 3.786 -0.914 1.00 94.88 88 GLY A CA 1
ATOM 709 C C . GLY A 1 88 ? -8.737 4.523 -0.782 1.00 94.88 88 GLY A C 1
ATOM 710 O O . GLY A 1 88 ? -9.080 4.999 0.298 1.00 94.88 88 GLY A O 1
ATOM 711 N N . PHE A 1 89 ? -9.555 4.549 -1.835 1.00 96.06 89 PHE A N 1
ATOM 712 C CA . PHE A 1 89 ? -10.890 5.155 -1.763 1.00 96.06 89 PHE A CA 1
ATOM 713 C C . PHE A 1 89 ? -11.841 4.370 -0.851 1.00 96.06 89 PHE A C 1
ATOM 715 O O . PHE A 1 89 ? -12.554 4.959 -0.034 1.00 96.06 89 PHE A O 1
ATOM 722 N N . VAL A 1 90 ? -11.819 3.037 -0.943 1.00 94.88 90 VAL A N 1
ATOM 723 C CA . VAL A 1 90 ? -12.674 2.161 -0.127 1.00 94.88 90 VAL A CA 1
ATOM 724 C C . VAL A 1 90 ? -12.365 2.329 1.361 1.00 94.88 90 VAL A C 1
ATOM 726 O O . VAL A 1 90 ? -13.270 2.631 2.142 1.00 94.88 90 VAL A O 1
ATOM 729 N N . ILE A 1 91 ? -11.095 2.218 1.763 1.00 92.56 91 ILE A N 1
ATOM 730 C CA . ILE A 1 91 ? -10.696 2.352 3.167 1.00 92.56 91 ILE A CA 1
ATOM 731 C C . ILE A 1 91 ? -10.957 3.763 3.697 1.00 92.56 91 ILE A C 1
ATOM 733 O O . ILE A 1 91 ? -11.298 3.906 4.867 1.00 92.56 91 ILE A O 1
ATOM 737 N N . GLY A 1 92 ? -10.886 4.797 2.849 1.00 90.38 92 GLY A N 1
ATOM 738 C CA . GLY A 1 92 ? -11.276 6.160 3.211 1.00 90.38 92 GLY A CA 1
ATOM 739 C C . GLY A 1 92 ? -12.691 6.209 3.797 1.00 90.38 92 GLY A C 1
ATOM 740 O O . GLY A 1 92 ? -12.884 6.722 4.901 1.00 90.38 92 GLY A O 1
ATOM 741 N N . SER A 1 93 ? -13.657 5.573 3.126 1.00 90.50 93 SER A N 1
ATOM 742 C CA . SER A 1 93 ? -15.046 5.489 3.607 1.00 90.50 93 SER A CA 1
ATOM 743 C C . SER A 1 93 ? -15.217 4.544 4.806 1.00 90.50 93 SER A C 1
ATOM 745 O O . SER A 1 93 ? -15.852 4.906 5.798 1.00 90.50 93 SER A O 1
ATOM 747 N N . LEU A 1 94 ? -14.595 3.359 4.770 1.00 92.38 94 LEU A N 1
ATOM 748 C CA . LEU A 1 94 ? -14.699 2.368 5.846 1.00 92.38 94 LEU A CA 1
ATOM 749 C C . LEU A 1 94 ? -14.018 2.821 7.146 1.00 92.38 94 LEU A C 1
ATOM 751 O O . LEU A 1 94 ? -14.438 2.423 8.233 1.00 92.38 94 LEU A O 1
ATOM 755 N N . SER A 1 95 ? -13.003 3.684 7.069 1.00 91.81 95 SER A N 1
ATOM 756 C CA . SER A 1 95 ? -12.244 4.159 8.233 1.00 91.81 95 SER A CA 1
ATOM 757 C C . SER A 1 95 ? -13.114 4.882 9.265 1.00 91.81 95 SER A C 1
ATOM 759 O O . SER A 1 95 ? -12.804 4.860 10.456 1.00 91.81 95 SER A O 1
ATOM 761 N N . HIS A 1 96 ? -14.234 5.488 8.846 1.00 91.81 96 HIS A N 1
ATOM 762 C CA . HIS A 1 96 ? -15.191 6.113 9.761 1.00 91.81 96 HIS A CA 1
ATOM 763 C C . HIS A 1 96 ? -15.743 5.121 10.795 1.00 91.81 96 HIS A C 1
ATOM 765 O O . HIS A 1 96 ? -15.956 5.482 11.954 1.00 91.81 96 HIS A O 1
ATOM 771 N N . ILE A 1 97 ? -15.907 3.854 1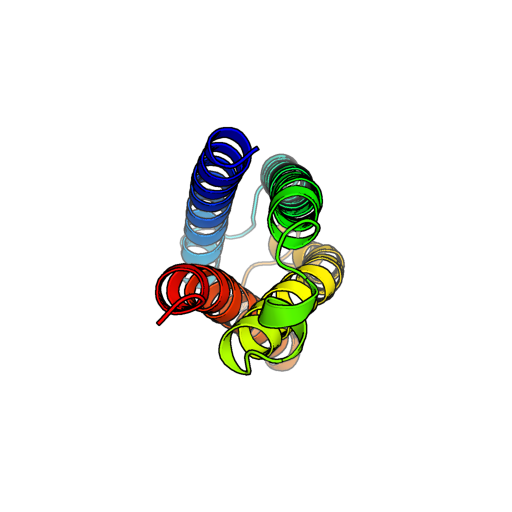0.408 1.00 92.50 97 ILE A N 1
ATOM 772 C CA . ILE A 1 97 ? -16.385 2.785 11.288 1.00 92.50 97 ILE A CA 1
ATOM 773 C C . ILE A 1 97 ? -15.403 2.569 12.443 1.00 92.50 97 ILE A C 1
ATOM 775 O O . ILE A 1 97 ? -15.800 2.626 13.603 1.00 92.50 97 ILE A O 1
ATOM 779 N N . ALA A 1 98 ? -14.116 2.402 12.132 1.00 91.19 98 ALA A N 1
ATOM 780 C CA . ALA A 1 98 ? -13.079 2.149 13.133 1.00 91.19 98 ALA A CA 1
ATOM 781 C C . ALA A 1 98 ? -12.814 3.354 14.057 1.00 91.19 98 ALA A C 1
ATOM 783 O O . ALA A 1 98 ? -12.332 3.189 15.177 1.00 91.19 98 ALA A O 1
ATOM 784 N N . LYS A 1 99 ? -13.145 4.573 13.608 1.00 93.62 99 LYS A N 1
ATOM 785 C CA . LYS A 1 99 ? -13.042 5.806 14.409 1.00 93.62 99 LYS A CA 1
ATOM 786 C C . LYS A 1 99 ? -14.165 5.964 15.439 1.00 93.62 99 LYS A C 1
ATOM 788 O O . LYS A 1 99 ? -13.984 6.669 16.424 1.00 93.62 99 LYS A O 1
ATOM 793 N N . THR A 1 100 ? -15.321 5.345 15.205 1.00 93.94 100 THR A N 1
ATOM 794 C CA . THR A 1 100 ? -16.550 5.600 15.981 1.00 93.94 100 THR A CA 1
ATOM 795 C C . THR A 1 100 ? -17.047 4.393 16.763 1.00 93.94 100 THR A C 1
ATOM 797 O O . THR A 1 100 ? -17.785 4.562 17.730 1.00 93.94 100 THR A O 1
ATOM 800 N N . ARG A 1 101 ? -16.663 3.176 16.364 1.00 94.50 101 ARG A N 1
ATOM 801 C CA . ARG A 1 101 ? -17.193 1.928 16.918 1.00 94.50 101 ARG A CA 1
ATOM 802 C C . ARG A 1 101 ? -16.088 0.920 17.202 1.00 94.50 101 ARG A C 1
ATOM 804 O O . ARG A 1 101 ? -15.077 0.862 16.499 1.00 94.50 101 ARG A O 1
ATOM 811 N N . SER A 1 102 ? -16.326 0.082 18.203 1.00 94.56 102 SER A N 1
ATOM 812 C CA . SER A 1 102 ? -15.457 -1.044 18.523 1.00 94.56 102 SER A CA 1
ATOM 813 C C . SER A 1 102 ? -15.686 -2.221 17.599 1.00 94.56 102 SER A C 1
ATOM 815 O O . SER A 1 102 ? -16.802 -2.455 17.130 1.00 94.56 102 SER A O 1
ATOM 817 N N . PHE A 1 103 ? -14.627 -2.984 17.329 1.00 92.25 103 PHE A N 1
ATOM 818 C CA . PHE A 1 103 ? -14.695 -4.102 16.390 1.00 92.25 103 PHE A CA 1
ATOM 819 C C . PHE A 1 103 ? -15.730 -5.163 16.811 1.00 92.25 103 PHE A C 1
ATOM 821 O O . PHE A 1 103 ? -16.450 -5.714 15.971 1.00 92.25 103 PHE A O 1
ATOM 828 N N . SER A 1 104 ? -15.868 -5.402 18.119 1.00 92.00 104 SER A N 1
ATOM 829 C CA . SER A 1 104 ? -16.846 -6.331 18.703 1.00 92.00 104 SER A CA 1
ATOM 830 C C . SER A 1 104 ? -18.301 -5.889 18.506 1.00 92.00 104 SER A C 1
ATOM 832 O O . SER A 1 104 ? -19.185 -6.743 18.461 1.00 92.00 104 SER A O 1
ATOM 834 N N . SER A 1 105 ? -18.553 -4.591 18.317 1.00 94.12 105 SER A N 1
ATOM 835 C CA . SER A 1 105 ? -19.895 -4.044 18.069 1.00 94.12 105 SER A CA 1
ATOM 836 C C . SER A 1 105 ? -20.336 -4.105 16.600 1.00 94.12 105 SER A C 1
ATOM 838 O O . SER A 1 105 ? -21.503 -3.870 16.295 1.00 94.12 105 SER A O 1
ATOM 840 N N . LEU A 1 106 ? -19.423 -4.425 15.675 1.00 94.25 106 LEU A N 1
ATOM 841 C CA . LEU A 1 106 ? -19.709 -4.389 14.239 1.00 94.25 106 LEU A CA 1
ATOM 842 C C . LEU A 1 106 ? -20.559 -5.561 13.763 1.00 94.25 106 LEU A C 1
ATOM 844 O O . LEU A 1 106 ? -20.388 -6.696 14.221 1.00 94.25 106 LEU A O 1
ATOM 848 N N . GLN A 1 107 ? -21.391 -5.299 12.755 1.00 94.56 107 GLN A N 1
ATOM 849 C CA . GLN A 1 107 ? -22.120 -6.340 12.042 1.00 94.56 107 GLN A CA 1
ATOM 850 C C . GLN A 1 107 ? -21.160 -7.199 11.209 1.00 94.56 107 GLN A C 1
ATOM 852 O O . GLN A 1 107 ? -20.106 -6.744 10.758 1.00 94.56 107 GLN A O 1
ATOM 857 N N . LYS A 1 108 ? -21.542 -8.456 10.944 1.00 92.69 108 LYS A N 1
ATOM 858 C CA . LYS A 1 108 ? -20.706 -9.410 10.193 1.00 92.69 108 LYS A CA 1
ATOM 859 C C . LYS A 1 108 ? -20.265 -8.860 8.829 1.00 92.69 108 LYS A C 1
ATOM 861 O O . LYS A 1 108 ? -19.106 -9.032 8.466 1.00 92.69 108 LYS A O 1
ATOM 866 N N . GLY A 1 109 ? -21.153 -8.167 8.110 1.00 92.94 109 GLY A N 1
ATOM 867 C CA . GLY A 1 109 ? -20.837 -7.556 6.813 1.00 92.94 109 GLY A CA 1
ATOM 868 C C . GLY A 1 109 ? -19.757 -6.473 6.899 1.00 92.94 109 GLY A C 1
ATOM 869 O O . GLY A 1 109 ? -18.819 -6.480 6.109 1.00 92.94 109 G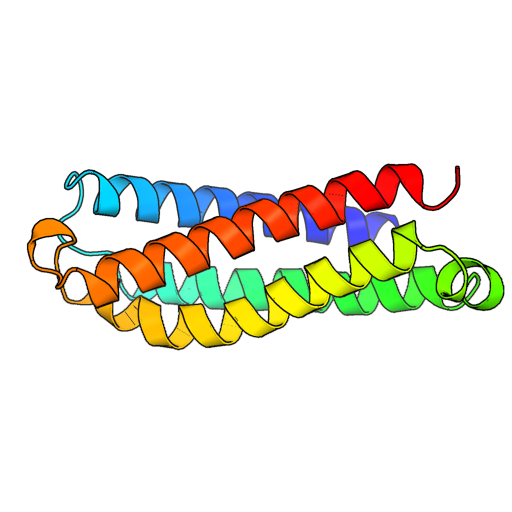LY A O 1
ATOM 870 N N . GLU A 1 110 ? -19.830 -5.601 7.907 1.00 93.12 110 GLU A N 1
ATOM 871 C CA . GLU A 1 110 ? -18.848 -4.529 8.129 1.00 93.12 110 GLU A CA 1
ATOM 872 C C . GLU A 1 110 ? -17.466 -5.099 8.470 1.00 93.12 110 GLU A C 1
ATOM 874 O O . GLU A 1 110 ? -16.451 -4.640 7.945 1.00 93.12 110 GLU A O 1
ATOM 879 N N . ARG A 1 111 ? -17.425 -6.150 9.302 1.00 93.38 111 ARG A N 1
ATOM 880 C CA . ARG A 1 111 ? -16.177 -6.854 9.636 1.00 93.38 111 ARG A CA 1
ATOM 881 C C . ARG A 1 111 ? -15.538 -7.475 8.402 1.00 93.38 111 ARG A C 1
ATOM 883 O O . ARG A 1 111 ? -14.337 -7.328 8.206 1.00 93.38 111 ARG A O 1
ATOM 890 N N . VAL A 1 112 ? -16.336 -8.153 7.575 1.00 93.69 112 VAL A N 1
ATOM 891 C CA . VAL A 1 112 ? -15.858 -8.785 6.339 1.00 93.69 112 VAL A CA 1
ATOM 892 C C . VAL A 1 112 ? -15.324 -7.733 5.368 1.00 93.69 112 VAL A C 1
ATOM 894 O O . VAL A 1 112 ? -14.231 -7.914 4.842 1.00 93.69 112 VAL A O 1
ATOM 897 N N . ALA A 1 113 ? -16.027 -6.613 5.182 1.00 93.94 113 ALA A N 1
ATOM 898 C CA . ALA A 1 113 ? -15.578 -5.532 4.306 1.00 93.94 113 ALA A CA 1
ATOM 899 C C . ALA A 1 113 ? -14.223 -4.948 4.746 1.00 93.94 113 ALA A C 1
ATOM 901 O O . ALA A 1 113 ? -13.310 -4.821 3.930 1.00 93.94 113 ALA A O 1
ATOM 902 N N . LEU A 1 114 ? -14.064 -4.655 6.041 1.00 93.56 114 LEU A N 1
ATOM 903 C CA . LEU A 1 114 ? -12.801 -4.166 6.603 1.00 93.56 114 LEU A CA 1
ATOM 904 C C . LEU A 1 114 ? -11.667 -5.185 6.451 1.00 93.56 114 LEU A C 1
ATOM 906 O O . LEU A 1 114 ? -10.550 -4.817 6.094 1.00 93.56 114 LEU A O 1
ATOM 910 N N . PHE A 1 115 ? -11.956 -6.465 6.690 1.00 93.06 115 PHE A N 1
ATOM 911 C CA . PHE A 1 115 ? -10.958 -7.526 6.596 1.00 93.06 115 PHE A CA 1
ATOM 912 C C . PHE A 1 115 ? -10.496 -7.752 5.153 1.00 93.06 115 PHE A C 1
ATOM 914 O O . PHE A 1 115 ? -9.298 -7.843 4.902 1.00 93.06 115 PHE A O 1
ATOM 921 N N . ILE A 1 116 ? -11.430 -7.788 4.195 1.00 94.50 116 ILE A N 1
ATOM 922 C CA . ILE A 1 116 ? -11.118 -7.914 2.765 1.00 94.50 116 ILE A CA 1
ATOM 923 C C . ILE A 1 116 ? -10.311 -6.705 2.291 1.00 94.50 116 ILE A C 1
ATOM 925 O O . ILE A 1 116 ? -9.299 -6.883 1.619 1.00 94.50 116 ILE A O 1
ATOM 929 N N . SER A 1 117 ? -10.715 -5.488 2.665 1.00 94.56 117 SER A N 1
ATOM 930 C CA . SER A 1 117 ? -9.989 -4.266 2.302 1.00 94.56 117 SER A CA 1
ATOM 931 C C . SER A 1 117 ? -8.558 -4.267 2.854 1.00 94.56 117 SER A C 1
ATOM 933 O O . SER A 1 117 ? -7.612 -3.968 2.121 1.00 94.56 117 SER A O 1
ATOM 935 N N . GLY A 1 118 ? -8.374 -4.677 4.114 1.00 93.44 118 GLY A N 1
ATOM 936 C CA . GLY A 1 118 ? -7.048 -4.852 4.711 1.00 93.44 118 GLY A CA 1
ATOM 937 C C . GLY A 1 118 ? -6.213 -5.902 3.972 1.00 93.44 118 GLY A C 1
ATOM 938 O O . GLY A 1 118 ? -5.099 -5.613 3.543 1.00 93.44 118 GLY A O 1
ATOM 939 N N . ALA A 1 119 ? -6.774 -7.092 3.739 1.00 94.06 119 ALA A N 1
ATOM 940 C CA . ALA A 1 119 ? -6.081 -8.185 3.059 1.00 94.06 119 ALA A CA 1
ATOM 941 C C . ALA A 1 119 ? -5.662 -7.821 1.625 1.00 94.06 119 ALA A C 1
ATOM 943 O O . ALA A 1 119 ? -4.519 -8.070 1.240 1.00 94.06 119 ALA A O 1
ATOM 944 N N . LEU A 1 120 ? -6.551 -7.189 0.847 1.00 95.62 120 LEU A N 1
ATOM 945 C CA . LEU A 1 120 ? -6.240 -6.710 -0.502 1.00 95.62 120 LEU A CA 1
ATOM 946 C C . LEU A 1 120 ? -5.109 -5.680 -0.486 1.00 95.62 120 LEU A C 1
ATOM 948 O O . LEU A 1 120 ? -4.228 -5.745 -1.344 1.00 95.62 120 LEU A O 1
ATOM 952 N N . SER A 1 121 ? -5.101 -4.769 0.493 1.00 94.81 121 SER A N 1
ATOM 953 C CA . SER A 1 121 ? -4.012 -3.806 0.684 1.00 94.81 121 SER A CA 1
ATOM 954 C C . SER A 1 121 ? -2.678 -4.514 0.916 1.00 94.81 121 SER A C 1
ATOM 956 O O . SER A 1 121 ? -1.725 -4.298 0.170 1.00 94.81 121 SER A O 1
ATOM 958 N N . THR A 1 122 ? -2.616 -5.407 1.911 1.00 94.56 122 THR A N 1
ATOM 959 C CA . THR A 1 122 ? -1.386 -6.115 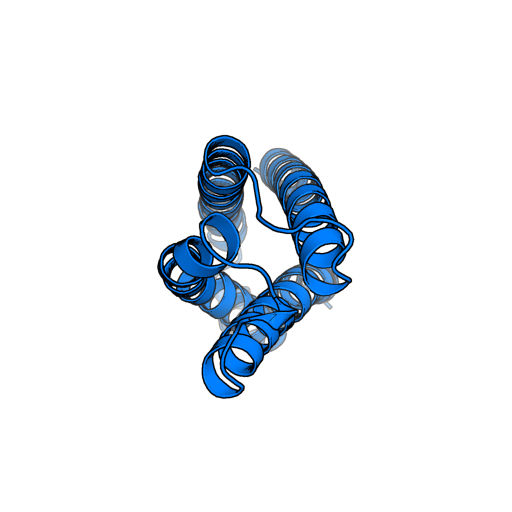2.286 1.00 94.56 122 THR A CA 1
ATOM 960 C C . THR A 1 122 ? -0.845 -6.948 1.126 1.00 94.56 122 THR A C 1
ATOM 962 O O . THR A 1 122 ? 0.331 -6.834 0.781 1.00 94.56 122 THR A O 1
ATOM 965 N N . VAL A 1 123 ? -1.706 -7.741 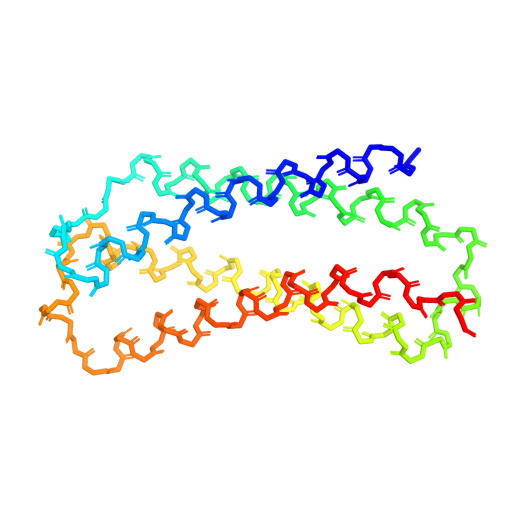0.478 1.00 96.88 123 VAL A N 1
ATOM 966 C CA . VAL A 1 123 ? -1.318 -8.567 -0.675 1.00 96.88 123 VAL A CA 1
ATOM 967 C C . VAL A 1 123 ? -0.831 -7.698 -1.829 1.00 96.88 123 VAL A C 1
ATOM 969 O O . VAL A 1 123 ? 0.163 -8.044 -2.458 1.00 96.88 123 VAL A O 1
ATOM 972 N N . SER A 1 124 ? -1.472 -6.558 -2.091 1.00 97.38 124 SER A N 1
ATOM 973 C CA . SER A 1 124 ? -1.086 -5.695 -3.210 1.00 97.38 124 SER A CA 1
ATOM 974 C C . SER A 1 124 ? 0.213 -4.937 -2.950 1.00 97.38 124 SER A C 1
ATOM 976 O O . SER A 1 124 ? 1.036 -4.838 -3.856 1.00 97.38 124 SER A O 1
ATOM 978 N N . TRP A 1 125 ? 0.461 -4.458 -1.727 1.00 96.94 125 TRP A N 1
ATOM 979 C CA . TRP A 1 125 ? 1.743 -3.840 -1.366 1.00 96.94 125 TRP A CA 1
ATOM 980 C C . TRP A 1 125 ? 2.905 -4.827 -1.480 1.00 96.94 125 TRP A C 1
ATOM 982 O O . TRP A 1 125 ? 3.928 -4.517 -2.097 1.00 96.94 125 TRP A O 1
ATOM 992 N N . ILE A 1 126 ? 2.733 -6.034 -0.937 1.00 96.38 126 ILE A N 1
ATOM 993 C CA . ILE A 1 126 ? 3.737 -7.098 -1.020 1.00 96.38 126 ILE A CA 1
ATOM 994 C C . ILE A 1 126 ? 3.918 -7.535 -2.477 1.00 96.38 126 ILE A C 1
ATOM 996 O O . ILE A 1 126 ? 5.041 -7.569 -2.972 1.00 96.38 126 ILE A O 1
ATOM 1000 N N . GLY A 1 127 ? 2.825 -7.801 -3.192 1.00 96.19 127 GLY A N 1
ATOM 1001 C CA . GLY A 1 127 ? 2.835 -8.241 -4.584 1.00 96.19 127 GLY A CA 1
ATOM 1002 C C . GLY A 1 127 ? 3.490 -7.231 -5.522 1.00 96.19 127 GLY A C 1
ATOM 1003 O O . GLY A 1 127 ? 4.370 -7.600 -6.300 1.00 96.19 127 GLY A O 1
ATOM 1004 N N . ALA A 1 128 ? 3.144 -5.945 -5.418 1.00 96.12 128 ALA A N 1
ATOM 1005 C CA . ALA A 1 128 ? 3.765 -4.881 -6.211 1.00 96.12 128 ALA A CA 1
ATOM 1006 C C . ALA A 1 128 ? 5.269 -4.732 -5.924 1.00 96.12 128 ALA A C 1
ATOM 1008 O O . ALA A 1 128 ? 6.042 -4.402 -6.826 1.00 96.12 128 ALA A O 1
ATOM 1009 N N . THR A 1 129 ? 5.684 -4.987 -4.679 1.00 94.06 129 THR A N 1
ATOM 1010 C CA . THR A 1 129 ? 7.092 -4.943 -4.266 1.00 94.06 129 THR A CA 1
ATOM 1011 C C . THR A 1 129 ? 7.861 -6.148 -4.799 1.00 94.06 129 THR A C 1
ATOM 1013 O O . THR A 1 129 ? 8.893 -5.971 -5.433 1.00 94.06 129 THR A O 1
ATOM 1016 N N . ILE A 1 130 ? 7.343 -7.365 -4.611 1.00 94.50 130 ILE A N 1
ATOM 1017 C CA . ILE A 1 130 ? 7.986 -8.605 -5.069 1.00 94.50 130 ILE A CA 1
ATOM 1018 C C . ILE A 1 130 ? 8.112 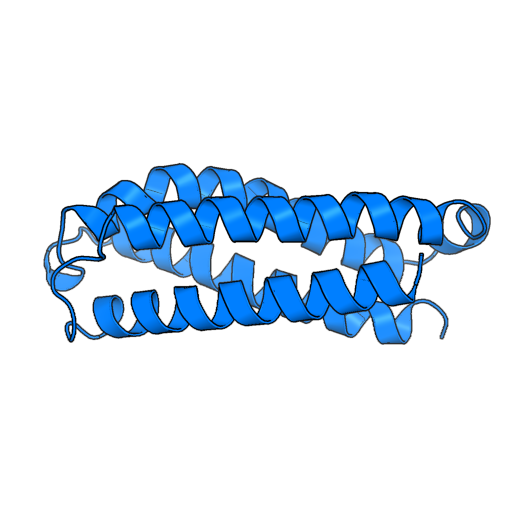-8.607 -6.591 1.00 94.50 130 ILE A C 1
ATOM 1020 O O . ILE A 1 130 ? 9.207 -8.790 -7.109 1.00 94.50 130 ILE A O 1
ATOM 1024 N N . THR A 1 131 ? 7.024 -8.331 -7.313 1.00 93.56 131 THR A N 1
ATOM 1025 C CA . THR A 1 131 ? 7.039 -8.284 -8.787 1.00 93.56 131 THR A CA 1
ATOM 1026 C C . THR A 1 131 ? 8.048 -7.276 -9.335 1.00 93.56 131 THR A C 1
ATOM 1028 O O . THR A 1 131 ? 8.566 -7.478 -10.426 1.00 93.56 131 THR A O 1
ATOM 1031 N N . ALA A 1 132 ? 8.393 -6.223 -8.584 1.00 89.69 132 ALA A N 1
ATOM 1032 C CA . ALA A 1 132 ? 9.424 -5.275 -8.994 1.00 89.69 132 ALA A CA 1
ATOM 1033 C C . ALA A 1 132 ? 10.812 -5.913 -9.157 1.00 89.69 132 ALA A C 1
ATOM 1035 O O . ALA A 1 132 ? 11.560 -5.465 -10.022 1.00 89.69 132 ALA A O 1
ATOM 1036 N N . PHE A 1 133 ? 11.139 -6.937 -8.363 1.00 88.88 133 PHE A N 1
ATOM 1037 C CA . PHE A 1 133 ? 12.431 -7.625 -8.428 1.00 88.88 133 PHE A CA 1
ATOM 1038 C C . PHE A 1 133 ? 12.553 -8.557 -9.636 1.00 88.88 133 PHE A C 1
ATOM 1040 O O . PHE A 1 133 ? 13.661 -8.749 -10.111 1.00 88.88 133 PHE A O 1
ATOM 1047 N N . PHE A 1 134 ? 11.429 -9.057 -10.160 1.00 89.94 134 PHE A N 1
ATOM 1048 C CA . PHE A 1 134 ? 11.391 -10.033 -11.257 1.00 89.94 134 PHE A CA 1
ATOM 1049 C C . PHE A 1 134 ? 11.013 -9.421 -12.616 1.00 89.94 134 PHE A C 1
ATOM 1051 O O . PHE A 1 134 ? 10.791 -10.133 -13.584 1.00 89.94 134 PHE A O 1
ATOM 1058 N N . ILE A 1 135 ? 10.864 -8.094 -12.718 1.00 85.81 135 ILE A N 1
ATOM 1059 C CA . ILE A 1 135 ? 10.374 -7.443 -13.952 1.00 85.81 135 ILE A CA 1
ATOM 1060 C C . ILE A 1 135 ? 11.346 -7.570 -15.138 1.00 85.81 135 ILE A C 1
ATOM 1062 O O . ILE A 1 135 ? 10.909 -7.450 -16.286 1.00 85.81 135 ILE A O 1
ATOM 1066 N N . PHE A 1 136 ? 12.638 -7.746 -14.860 1.00 80.75 136 PHE A N 1
ATOM 1067 C CA . PHE A 1 136 ? 13.712 -7.795 -15.856 1.00 80.75 136 PHE A CA 1
ATOM 1068 C C . PHE A 1 136 ? 14.354 -9.181 -15.998 1.00 80.75 136 PHE A C 1
ATOM 1070 O O . PHE A 1 136 ? 15.331 -9.297 -16.737 1.00 80.75 136 PHE A O 1
ATOM 1077 N N . ASP A 1 137 ? 13.810 -10.185 -15.307 1.00 73.38 137 ASP A N 1
ATOM 1078 C CA . ASP A 1 137 ? 14.163 -11.596 -15.494 1.00 73.38 137 ASP A CA 1
ATOM 1079 C C . ASP A 1 137 ? 13.433 -12.168 -16.721 1.00 73.38 137 ASP A C 1
ATOM 1081 O O . ASP A 1 137 ? 14.055 -12.970 -17.455 1.00 73.38 137 ASP A O 1
#

Radius of gyration: 16.46 Å; chains: 1; bounding box: 39×24×48 Å

Secondary structure (DSSP, 8-state):
-HHHHHHHHHHHHHHHHHHHHHHHHHHTTS-SS--HHHHHHHHHHHHHHHHHHHHHHHHHHHHHHHHHTT-HHHHHHHHHHHHHHHHHHHHHHHHHHHHHS-GGGS-HHHHHHHHHHHHHHHHHHHHHHHHHHTTT-

Sequence (137 aa):
MFWVHIISLIFSGCVIVSADHDALLWLRGKKETLNPSRVELFHILTWIGLTALIITGFFLFYPARNFLIKSPIFILKMIFVAILVGNGFVIGSLSHIAKTRSFSSLQKGERVALFISGALSTVSWIGATITAFFIFD